Protein AF-A0A564G4S9-F1 (afdb_monomer_lite)

pLDDT: mean 83.39, std 16.09, range [45.75, 97.31]

Sequence (42 aa):
MRRGRKTSAEQVVLRLRQIEVQTAQGKSLALGCKEAGISEQS

Organism: NCBI:txid560405

Structure (mmCIF, N/CA/C/O backbone):
data_AF-A0A564G4S9-F1
#
_entry.id   AF-A0A564G4S9-F1
#
loop_
_atom_site.group_PDB
_atom_site.id
_atom_site.type_symbol
_atom_site.label_atom_id
_atom_site.label_alt_id
_atom_site.label_comp_id
_atom_site.label_asym_id
_atom_site.label_entity_id
_atom_site.label_seq_id
_atom_site.pdbx_PDB_ins_code
_atom_site.Cartn_x
_atom_site.Cartn_y
_atom_site.Cartn_z
_atom_site.occupancy
_atom_site.B_iso_or_equiv
_atom_site.auth_seq_id
_atom_site.auth_comp_id
_atom_site.auth_asym_id
_atom_site.auth_atom_id
_atom_site.pdbx_PDB_model_num
ATOM 1 N N . MET A 1 1 ? 5.499 12.064 -26.212 1.00 45.75 1 MET A N 1
ATOM 2 C CA . MET A 1 1 ? 5.156 11.460 -24.902 1.00 45.75 1 MET A CA 1
ATOM 3 C C . MET A 1 1 ? 6.315 10.572 -24.465 1.00 45.75 1 MET A C 1
ATOM 5 O O . MET A 1 1 ? 6.807 9.814 -25.295 1.00 45.75 1 MET A O 1
ATOM 9 N N . ARG A 1 2 ? 6.839 10.708 -23.237 1.00 50.75 2 ARG A N 1
ATOM 10 C CA . ARG A 1 2 ? 7.991 9.902 -22.781 1.00 50.75 2 ARG A CA 1
ATOM 11 C C . ARG A 1 2 ? 7.561 8.433 -22.664 1.00 50.75 2 ARG A C 1
ATOM 13 O O . ARG A 1 2 ? 6.831 8.087 -21.743 1.00 50.75 2 ARG A O 1
ATOM 20 N N . ARG A 1 3 ? 7.992 7.593 -23.614 1.00 53.94 3 ARG A N 1
ATOM 21 C CA . ARG A 1 3 ? 7.837 6.129 -23.581 1.00 53.94 3 ARG A CA 1
ATOM 22 C C . ARG A 1 3 ? 8.338 5.592 -22.236 1.00 53.94 3 ARG A C 1
ATOM 24 O O . ARG A 1 3 ? 9.521 5.709 -21.939 1.00 53.94 3 ARG A O 1
ATOM 31 N N . GLY A 1 4 ? 7.411 5.031 -21.457 1.00 59.00 4 GLY A N 1
ATOM 32 C CA . GLY A 1 4 ? 7.620 4.076 -20.367 1.00 59.00 4 GLY A CA 1
ATOM 33 C C . GLY A 1 4 ? 8.794 4.357 -19.434 1.00 59.00 4 GLY A C 1
ATOM 34 O O . GLY A 1 4 ? 9.816 3.674 -19.509 1.00 59.00 4 GLY A O 1
ATOM 35 N N . ARG A 1 5 ? 8.629 5.287 -18.484 1.00 59.84 5 ARG A N 1
ATOM 36 C CA . ARG A 1 5 ? 9.459 5.269 -17.273 1.00 59.84 5 ARG A CA 1
ATOM 37 C C . ARG A 1 5 ? 9.078 3.999 -16.515 1.00 59.84 5 ARG A C 1
ATOM 39 O O . ARG A 1 5 ? 8.071 3.992 -15.818 1.00 59.84 5 ARG A O 1
ATOM 46 N N . LYS A 1 6 ? 9.830 2.914 -16.718 1.00 61.78 6 LYS A N 1
ATOM 47 C CA . LYS A 1 6 ? 9.658 1.676 -15.955 1.00 61.78 6 LYS A CA 1
ATOM 48 C C . LYS A 1 6 ? 9.823 2.042 -14.483 1.00 61.78 6 LYS A C 1
ATOM 50 O O . LYS A 1 6 ? 10.918 2.411 -14.061 1.00 61.78 6 LYS A O 1
ATOM 55 N N . THR A 1 7 ? 8.731 2.035 -13.729 1.00 71.44 7 THR A N 1
ATOM 56 C CA . THR A 1 7 ? 8.791 2.120 -12.272 1.00 71.44 7 THR A CA 1
ATOM 57 C C . THR A 1 7 ? 9.648 0.942 -11.823 1.00 71.44 7 THR A C 1
ATOM 59 O O . THR A 1 7 ? 9.372 -0.190 -12.217 1.00 71.44 7 THR A O 1
ATOM 62 N N . SER A 1 8 ? 10.743 1.202 -11.102 1.00 85.69 8 SER A N 1
ATOM 63 C CA . SER A 1 8 ? 11.586 0.113 -10.595 1.00 85.69 8 SER A CA 1
ATOM 64 C C . SER A 1 8 ? 10.716 -0.826 -9.759 1.00 85.69 8 SER A C 1
ATOM 66 O O . SER A 1 8 ? 9.855 -0.344 -9.021 1.00 85.69 8 SER A O 1
ATOM 68 N N . ALA A 1 9 ? 10.935 -2.140 -9.845 1.00 87.69 9 ALA A N 1
ATOM 69 C CA . ALA A 1 9 ? 10.228 -3.105 -8.999 1.00 87.69 9 ALA A CA 1
ATOM 70 C C . ALA A 1 9 ? 10.348 -2.728 -7.512 1.00 87.69 9 ALA A C 1
ATOM 72 O O . ALA A 1 9 ? 9.379 -2.807 -6.765 1.00 87.69 9 ALA A O 1
ATOM 73 N N . GLU A 1 10 ? 11.502 -2.190 -7.118 1.00 90.19 10 GLU A N 1
ATOM 74 C CA . GLU A 1 10 ? 11.739 -1.636 -5.787 1.00 90.19 10 GLU A CA 1
ATOM 75 C C . GLU A 1 10 ? 10.779 -0.486 -5.440 1.00 90.19 10 GLU A C 1
ATOM 77 O O . GLU A 1 10 ? 10.182 -0.475 -4.368 1.00 90.19 10 GLU A O 1
ATOM 82 N N . GLN A 1 11 ? 10.551 0.452 -6.365 1.00 88.62 11 GLN A N 1
ATOM 83 C CA . GLN A 1 11 ? 9.593 1.543 -6.156 1.00 88.62 11 GLN A CA 1
ATOM 84 C C . GLN A 1 11 ? 8.153 1.033 -6.038 1.00 88.62 11 GLN A C 1
ATOM 86 O O . GLN A 1 11 ? 7.364 1.621 -5.301 1.00 88.62 11 GLN A O 1
ATOM 91 N N . VAL A 1 12 ? 7.803 -0.047 -6.742 1.00 89.56 12 VAL A N 1
ATOM 92 C CA . VAL A 1 12 ? 6.483 -0.681 -6.618 1.00 89.56 12 VAL A CA 1
ATOM 93 C C . VAL A 1 12 ? 6.328 -1.314 -5.236 1.00 89.56 12 VAL A C 1
ATOM 95 O O . VAL A 1 12 ? 5.347 -1.034 -4.550 1.00 89.56 12 VAL A O 1
ATOM 98 N N . VAL A 1 13 ? 7.316 -2.095 -4.793 1.00 93.31 13 VAL A N 1
ATOM 99 C CA . VAL A 1 13 ? 7.307 -2.744 -3.473 1.00 93.31 13 VAL A CA 1
ATOM 100 C C . VAL A 1 13 ? 7.231 -1.713 -2.346 1.00 93.31 13 VAL A C 1
ATOM 102 O O . VAL A 1 13 ? 6.437 -1.880 -1.424 1.00 93.31 13 VAL A O 1
ATOM 105 N N . LEU A 1 14 ? 7.987 -0.614 -2.438 1.00 93.19 14 LEU A N 1
ATOM 106 C CA . LEU A 1 14 ? 7.944 0.463 -1.445 1.00 93.19 14 LEU A CA 1
ATOM 107 C C . LEU A 1 14 ? 6.545 1.082 -1.314 1.00 93.19 14 LEU A C 1
ATOM 109 O O . LEU A 1 14 ? 6.067 1.281 -0.198 1.00 93.19 14 LEU A O 1
ATOM 113 N N . ARG A 1 15 ? 5.863 1.346 -2.436 1.00 92.94 15 ARG A N 1
ATOM 114 C CA . ARG A 1 15 ? 4.499 1.900 -2.418 1.00 92.94 15 ARG A CA 1
ATOM 115 C C . ARG A 1 15 ? 3.484 0.916 -1.849 1.00 92.94 15 ARG A C 1
ATOM 117 O O . ARG A 1 15 ? 2.655 1.313 -1.038 1.00 92.94 15 ARG A O 1
ATOM 124 N N . LEU A 1 16 ? 3.567 -0.359 -2.230 1.00 94.38 16 LEU A N 1
ATOM 125 C CA . LEU A 1 16 ? 2.689 -1.401 -1.687 1.00 94.38 16 LEU A CA 1
ATOM 126 C C . LEU A 1 16 ? 2.868 -1.541 -0.173 1.00 94.38 16 LEU A C 1
ATOM 128 O O . LEU A 1 16 ? 1.882 -1.551 0.558 1.00 94.38 16 LEU A O 1
ATOM 132 N N . ARG A 1 17 ? 4.116 -1.530 0.310 1.00 96.88 17 ARG A N 1
ATOM 133 C CA . ARG A 1 17 ? 4.407 -1.582 1.745 1.00 96.88 17 ARG A CA 1
ATOM 134 C C . ARG A 1 17 ? 3.849 -0.371 2.493 1.00 96.88 17 ARG A C 1
ATOM 136 O O . ARG A 1 17 ? 3.364 -0.511 3.612 1.00 96.88 17 ARG A O 1
ATOM 143 N N . GLN A 1 18 ? 3.892 0.814 1.884 1.00 95.62 18 GLN A N 1
ATOM 144 C CA . GLN A 1 18 ? 3.299 2.019 2.464 1.00 95.62 18 GLN A CA 1
ATOM 145 C C . GLN A 1 18 ? 1.773 1.895 2.603 1.00 95.62 18 GLN A C 1
ATOM 147 O O . GLN A 1 18 ? 1.232 2.229 3.658 1.00 95.62 18 GLN A O 1
ATOM 152 N N . ILE A 1 19 ? 1.100 1.340 1.590 1.00 95.69 19 ILE A N 1
ATOM 153 C CA . ILE A 1 19 ? -0.347 1.076 1.614 1.00 95.69 19 ILE A CA 1
ATOM 154 C C . ILE A 1 19 ? -0.697 0.022 2.673 1.00 95.69 19 ILE A C 1
ATOM 156 O O . ILE A 1 19 ? -1.646 0.211 3.432 1.00 95.69 19 ILE A O 1
ATOM 160 N N . GLU A 1 20 ? 0.074 -1.063 2.780 1.00 97.06 20 GLU A N 1
ATOM 161 C CA . GLU A 1 20 ? -0.106 -2.087 3.823 1.00 97.06 20 GLU A CA 1
ATOM 162 C C . GLU A 1 20 ? -0.022 -1.485 5.231 1.00 97.06 20 GLU A C 1
ATOM 164 O O . GLU A 1 20 ? -0.872 -1.754 6.075 1.00 97.06 20 GLU A O 1
ATOM 169 N N . VAL A 1 21 ? 0.961 -0.616 5.487 1.00 97.31 21 VAL A N 1
ATOM 170 C CA . VAL A 1 21 ? 1.097 0.059 6.787 1.00 97.31 21 VAL A CA 1
ATOM 171 C C . VAL A 1 21 ? -0.098 0.975 7.064 1.00 97.31 21 VAL A C 1
ATOM 173 O O . VAL A 1 21 ? -0.642 0.959 8.166 1.00 97.31 21 VAL A O 1
ATOM 176 N N . GLN A 1 22 ? -0.536 1.757 6.077 1.00 95.75 22 GLN A N 1
ATOM 177 C CA . GLN A 1 22 ? -1.681 2.663 6.220 1.00 95.75 22 GLN A CA 1
ATOM 178 C C . GLN A 1 22 ? -2.991 1.905 6.464 1.00 95.75 22 GLN A C 1
ATOM 180 O O . GLN A 1 22 ? -3.781 2.293 7.325 1.00 95.75 22 GLN A O 1
ATOM 185 N N . THR A 1 23 ? -3.210 0.80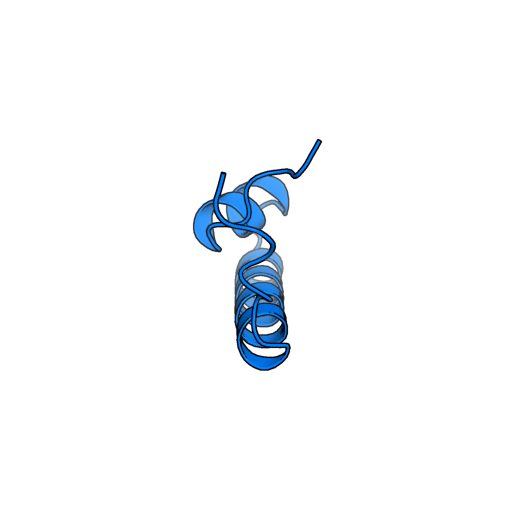9 5.742 1.00 95.50 23 THR A N 1
ATOM 186 C CA . THR A 1 23 ? -4.399 -0.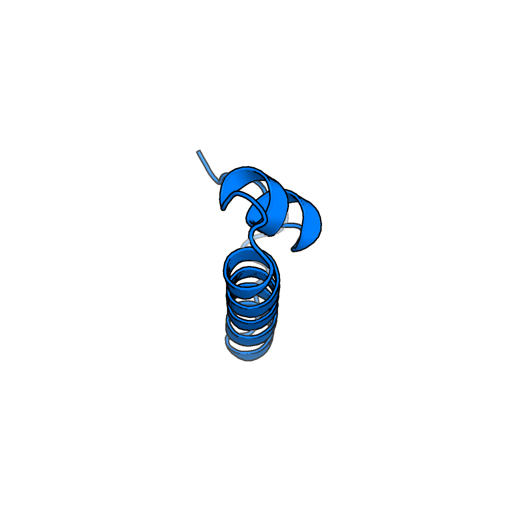038 5.912 1.00 95.50 23 THR A CA 1
ATOM 187 C C . THR A 1 23 ? -4.381 -0.778 7.248 1.00 95.50 23 THR A C 1
ATOM 189 O O . THR A 1 23 ? -5.408 -0.817 7.923 1.00 95.50 23 THR A O 1
ATOM 192 N N . ALA A 1 24 ? -3.218 -1.249 7.710 1.00 96.81 24 ALA A N 1
ATOM 193 C CA . ALA A 1 24 ? -3.051 -1.806 9.056 1.00 96.81 24 ALA A CA 1
ATOM 194 C C . ALA A 1 24 ? -3.319 -0.777 10.174 1.00 96.81 24 ALA A C 1
ATOM 196 O O . ALA A 1 24 ? -3.733 -1.149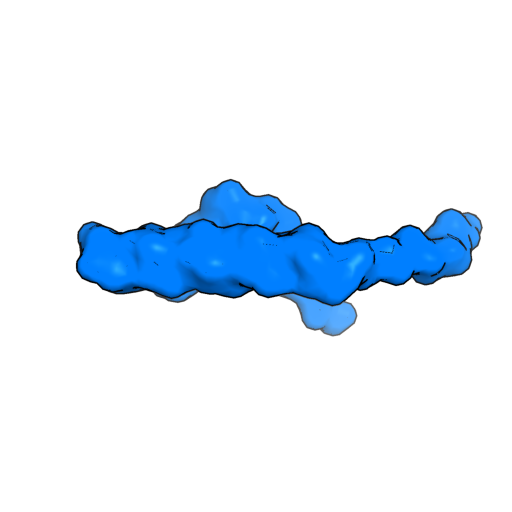 11.268 1.00 96.81 24 ALA A O 1
ATOM 197 N N . GLN A 1 25 ? -3.134 0.518 9.897 1.00 96.31 25 GLN A N 1
ATOM 198 C CA . GLN A 1 25 ? -3.493 1.625 10.796 1.00 96.31 25 GLN A CA 1
ATOM 199 C C . GLN A 1 25 ? -4.981 2.018 10.723 1.00 96.31 25 GLN A C 1
ATOM 201 O O . GLN A 1 25 ? -5.387 2.999 11.344 1.00 96.31 25 GLN A O 1
ATOM 206 N N . GLY A 1 26 ? -5.803 1.289 9.963 1.00 96.00 26 GLY A N 1
ATOM 207 C CA . GLY A 1 26 ? -7.239 1.542 9.832 1.00 96.00 26 GLY A CA 1
ATOM 208 C C . GLY A 1 26 ? -7.611 2.597 8.787 1.00 96.00 26 GLY A C 1
ATOM 209 O O . GLY A 1 26 ? -8.777 2.986 8.704 1.00 96.00 26 GLY A O 1
ATOM 210 N N . LYS A 1 27 ? -6.662 3.068 7.965 1.00 95.38 27 LYS A N 1
ATOM 211 C CA . LYS A 1 27 ? -6.986 3.939 6.826 1.00 95.38 27 LYS A CA 1
ATOM 212 C C . LYS A 1 27 ? -7.654 3.130 5.717 1.00 95.38 27 LYS A C 1
ATOM 214 O O . LYS A 1 27 ? -7.330 1.966 5.487 1.00 95.38 27 LYS A O 1
ATOM 219 N N . SER A 1 28 ? -8.557 3.769 4.977 1.00 94.69 28 SER A N 1
ATOM 220 C CA . SER A 1 28 ? -9.154 3.143 3.798 1.00 94.69 28 SER A CA 1
ATOM 221 C C . SER A 1 28 ? -8.106 2.923 2.703 1.00 94.69 28 SER A C 1
ATOM 223 O O . SER A 1 28 ? -7.180 3.722 2.541 1.00 94.69 28 SER A O 1
ATOM 225 N N . LEU A 1 29 ? -8.280 1.867 1.903 1.00 91.25 29 LEU A N 1
ATOM 226 C CA . LEU A 1 29 ? -7.419 1.578 0.748 1.00 91.25 29 LEU A CA 1
ATOM 227 C C . LEU A 1 29 ? -7.314 2.774 -0.209 1.00 91.25 29 LEU A C 1
ATOM 229 O O . LEU A 1 29 ? -6.222 3.110 -0.652 1.00 91.25 29 LEU A O 1
ATOM 233 N N . ALA A 1 30 ? -8.430 3.461 -0.472 1.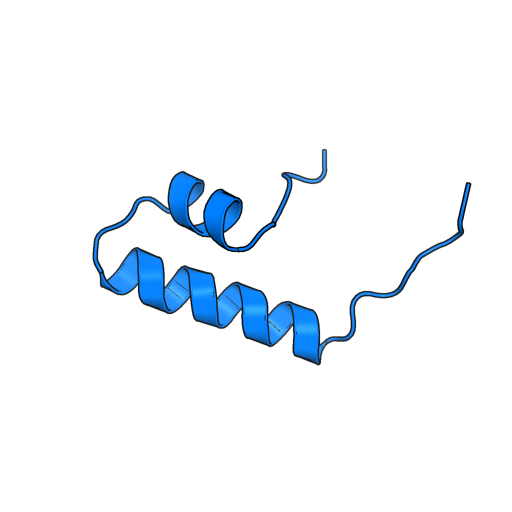00 90.31 30 ALA A N 1
ATOM 234 C CA . ALA A 1 30 ? -8.456 4.645 -1.331 1.00 90.31 30 ALA A CA 1
ATOM 235 C C . ALA A 1 30 ? -7.554 5.773 -0.799 1.00 90.31 30 ALA A C 1
ATOM 237 O O . ALA A 1 30 ? -6.814 6.395 -1.564 1.00 90.31 30 ALA A O 1
ATOM 238 N N . LEU A 1 31 ? -7.580 6.016 0.517 1.00 91.81 31 LEU A N 1
ATOM 239 C CA . LEU A 1 31 ? -6.703 6.998 1.147 1.00 91.81 31 LEU A CA 1
ATOM 240 C C . LEU A 1 31 ? -5.239 6.547 1.092 1.00 91.81 31 LEU A C 1
ATOM 242 O O . LEU A 1 31 ? -4.376 7.358 0.769 1.00 91.81 31 LEU A O 1
ATOM 246 N N . GLY A 1 32 ? -4.966 5.264 1.342 1.00 93.19 32 GLY A N 1
ATOM 247 C CA . GLY A 1 32 ? -3.610 4.723 1.279 1.00 93.19 32 GLY A CA 1
ATOM 248 C C . GLY A 1 32 ? -2.988 4.828 -0.118 1.00 93.19 32 GLY A C 1
ATOM 249 O O . GLY A 1 32 ? -1.875 5.323 -0.275 1.00 93.19 32 GLY A O 1
ATOM 250 N N . CYS A 1 33 ? -3.739 4.474 -1.165 1.00 91.94 33 CYS A N 1
ATOM 251 C CA . CYS A 1 33 ? -3.300 4.630 -2.555 1.00 91.94 33 CYS A CA 1
ATOM 252 C C . CYS A 1 33 ? -3.000 6.095 -2.904 1.00 91.94 33 CYS A C 1
ATOM 254 O O . CYS A 1 33 ? -1.960 6.388 -3.500 1.00 91.94 33 CYS A O 1
ATOM 256 N N . LYS A 1 34 ? -3.873 7.021 -2.478 1.00 90.00 34 LYS A N 1
ATOM 257 C CA . LYS A 1 34 ? -3.673 8.465 -2.657 1.00 90.00 34 LYS A CA 1
ATOM 258 C C . LYS A 1 34 ? -2.401 8.947 -1.955 1.00 90.00 34 LYS A C 1
ATOM 260 O O . LYS A 1 34 ? -1.608 9.663 -2.563 1.00 90.00 34 LYS A O 1
ATOM 265 N N . GLU A 1 35 ? -2.193 8.558 -0.697 1.00 90.12 35 GLU A N 1
ATOM 266 C CA . GLU A 1 35 ? -1.009 8.933 0.088 1.00 90.12 35 GLU A CA 1
ATOM 267 C C . GLU A 1 35 ? 0.287 8.315 -0.473 1.00 90.12 35 GLU A C 1
ATO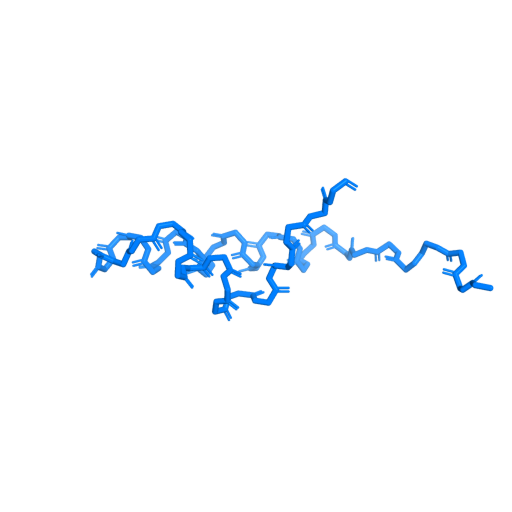M 269 O O . GLU A 1 35 ? 1.330 8.963 -0.442 1.00 90.12 35 GLU A O 1
ATOM 274 N N . ALA A 1 36 ? 0.230 7.110 -1.048 1.00 90.19 36 ALA A N 1
ATOM 275 C CA . ALA A 1 36 ? 1.359 6.449 -1.713 1.00 90.19 36 ALA A CA 1
ATOM 276 C C . ALA A 1 36 ? 1.659 6.994 -3.128 1.00 90.19 36 ALA A C 1
ATOM 278 O O . ALA A 1 36 ? 2.512 6.456 -3.844 1.00 90.19 36 ALA A O 1
ATOM 279 N N . GLY A 1 37 ? 0.953 8.046 -3.564 1.00 85.56 37 GLY A N 1
ATOM 280 C CA . GLY A 1 37 ? 1.118 8.640 -4.891 1.00 85.56 37 GLY A CA 1
ATOM 281 C C . GLY A 1 37 ? 0.762 7.681 -6.030 1.00 85.56 37 GLY A C 1
ATOM 282 O O . GLY A 1 37 ? 1.281 7.824 -7.141 1.00 85.56 37 GLY A O 1
ATOM 283 N N . ILE A 1 38 ? -0.084 6.681 -5.757 1.00 84.69 38 ILE A N 1
ATOM 284 C CA . ILE A 1 38 ? -0.672 5.823 -6.781 1.00 84.69 38 ILE A CA 1
ATOM 285 C C . ILE A 1 38 ? -1.902 6.551 -7.317 1.00 84.69 38 ILE A C 1
ATOM 287 O O . ILE A 1 38 ? -2.923 6.666 -6.645 1.00 84.69 38 ILE A O 1
ATOM 291 N N . SER A 1 39 ? -1.782 7.075 -8.535 1.00 70.25 39 SER A N 1
ATOM 292 C CA . SER A 1 39 ? -2.945 7.500 -9.309 1.00 70.25 39 SER A CA 1
ATOM 293 C C . SER A 1 39 ? -3.577 6.252 -9.921 1.00 70.25 39 SER A C 1
ATOM 295 O O . SER A 1 39 ? -2.849 5.388 -10.415 1.00 70.25 39 SER A O 1
ATOM 297 N N . GLU A 1 40 ? -4.901 6.136 -9.851 1.00 56.53 40 GLU A N 1
ATOM 298 C CA . GLU A 1 40 ? -5.636 5.082 -10.547 1.00 56.53 40 GLU A CA 1
ATOM 299 C C . GLU A 1 40 ? -5.295 5.166 -12.038 1.00 56.53 40 GLU A C 1
ATOM 301 O O . GLU A 1 40 ? -5.495 6.198 -12.679 1.00 56.53 40 GLU A O 1
ATOM 306 N N . GLN A 1 41 ? -4.674 4.115 -12.567 1.00 56.62 41 GLN A N 1
ATOM 307 C CA . GLN A 1 41 ? -4.335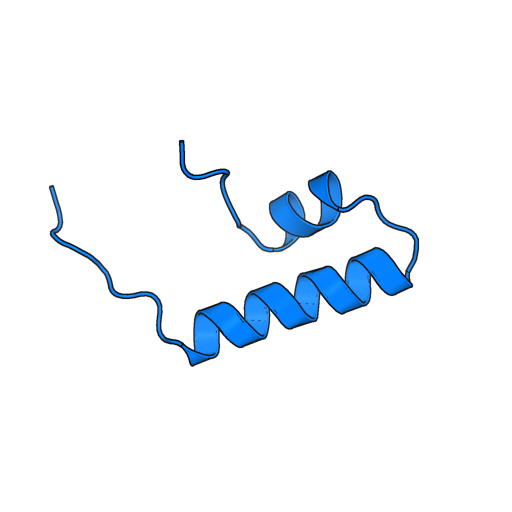 4.051 -13.979 1.00 56.62 41 GLN A CA 1
ATOM 308 C C . GLN A 1 41 ? -5.551 3.449 -14.690 1.00 56.62 41 GLN A C 1
ATOM 310 O O . GLN A 1 41 ? -5.760 2.241 -14.598 1.00 56.62 41 GLN A O 1
ATOM 315 N N . SER A 1 42 ? -6.370 4.306 -15.310 1.00 48.94 42 SER A N 1
ATOM 316 C CA . SER A 1 42 ? -7.506 3.918 -16.162 1.00 48.94 42 SER A CA 1
ATOM 317 C C . SER A 1 42 ? -7.067 3.116 -17.380 1.00 48.94 42 SER A C 1
ATOM 319 O O . SER A 1 42 ? -6.058 3.551 -17.993 1.00 48.94 42 SER A O 1
#

Foldseek 3Di:
DPPDPDCPPVLVVVLVVQLVVCVVVVDDSVVSCVVSVNDPDD

Secondary structure (DSSP, 8-state):
--------HHHHHHHHHHHHHHHHTT--HHHHHHHTT-----

Radius of gyration: 11.76 Å; chains: 1; bounding box: 21×15×36 Å